Protein AF-L7JZV6-F1 (afdb_monomer_lite)

Structure (mmCIF, N/CA/C/O backbone):
data_AF-L7JZV6-F1
#
_entry.id   AF-L7JZV6-F1
#
loop_
_atom_site.group_PDB
_atom_site.id
_atom_site.type_symbol
_atom_site.label_atom_id
_atom_site.label_alt_id
_atom_site.label_comp_id
_atom_site.label_asym_id
_atom_site.label_entity_id
_atom_site.label_seq_id
_atom_site.pdbx_PDB_ins_code
_atom_site.Cartn_x
_atom_site.Cartn_y
_atom_site.Cartn_z
_atom_site.occupancy
_atom_site.B_iso_or_equiv
_atom_site.auth_seq_id
_atom_site.auth_comp_id
_atom_site.auth_asym_id
_atom_site.auth_atom_id
_atom_site.pdbx_PDB_model_num
ATOM 1 N N . MET A 1 1 ? -34.817 16.088 47.078 1.00 49.41 1 MET A N 1
ATOM 2 C CA . MET A 1 1 ? -33.403 15.767 47.368 1.00 49.41 1 MET A CA 1
ATOM 3 C C . MET A 1 1 ? -33.224 14.300 47.030 1.00 49.41 1 MET A C 1
ATOM 5 O O . MET A 1 1 ? -34.010 13.518 47.542 1.00 49.41 1 MET A O 1
ATOM 9 N N . ASN A 1 2 ? -32.306 13.948 46.127 1.00 68.31 2 ASN A N 1
ATOM 10 C CA . ASN A 1 2 ? -32.017 12.540 45.833 1.00 68.31 2 ASN A CA 1
ATOM 11 C C . ASN A 1 2 ? -31.267 11.936 47.023 1.00 68.31 2 ASN A C 1
ATOM 13 O O . ASN A 1 2 ? -30.377 12.595 47.564 1.00 68.31 2 ASN A O 1
ATOM 17 N N . ASP A 1 3 ? -31.648 10.726 47.424 1.00 86.19 3 ASP A N 1
ATOM 18 C CA . ASP A 1 3 ? -30.961 9.974 48.469 1.00 86.19 3 ASP A CA 1
ATOM 19 C C . ASP A 1 3 ? -29.482 9.779 48.063 1.00 86.19 3 ASP A C 1
ATOM 21 O O . ASP A 1 3 ? -29.205 9.356 46.933 1.00 86.19 3 ASP A O 1
ATOM 25 N N . PRO A 1 4 ? -28.506 10.119 48.923 1.00 84.62 4 PRO A N 1
ATOM 26 C CA . PRO A 1 4 ? -27.095 9.842 48.669 1.00 84.62 4 PRO A CA 1
ATOM 27 C C . PRO A 1 4 ? -26.809 8.373 48.329 1.00 84.62 4 PRO A C 1
ATOM 29 O O . PRO A 1 4 ? -25.893 8.101 47.549 1.00 84.62 4 PRO A O 1
ATOM 32 N N . LEU A 1 5 ? -27.591 7.434 48.875 1.00 86.62 5 LEU A N 1
ATOM 33 C CA . LEU A 1 5 ? -27.463 6.009 48.567 1.00 86.62 5 LEU A CA 1
ATOM 34 C C . LEU A 1 5 ? -27.844 5.714 47.110 1.00 86.62 5 LEU A C 1
ATOM 36 O O . LEU A 1 5 ? -27.099 5.035 46.406 1.00 86.62 5 LEU A O 1
ATOM 40 N N . ASP A 1 6 ? -28.934 6.313 46.624 1.00 86.88 6 ASP A N 1
ATOM 41 C CA . ASP A 1 6 ? -29.354 6.194 45.224 1.00 86.88 6 ASP A CA 1
ATOM 42 C C . ASP A 1 6 ? -28.304 6.784 44.273 1.00 86.88 6 ASP A C 1
ATOM 44 O O . ASP A 1 6 ? -28.073 6.265 43.178 1.00 86.88 6 ASP A O 1
ATOM 48 N N . LEU A 1 7 ? -27.638 7.871 44.676 1.00 86.81 7 LEU A N 1
ATOM 49 C CA . LEU A 1 7 ? -26.554 8.467 43.894 1.00 86.81 7 LEU A CA 1
ATOM 50 C C . LEU A 1 7 ? -25.355 7.513 43.772 1.00 86.81 7 LEU A C 1
ATOM 52 O O . LEU A 1 7 ? -24.821 7.352 42.674 1.00 86.81 7 LEU A O 1
ATOM 56 N N . LEU A 1 8 ? -24.954 6.868 44.872 1.00 87.94 8 LEU A N 1
ATOM 57 C CA . LEU A 1 8 ? -23.867 5.884 44.896 1.00 87.94 8 LEU A CA 1
ATOM 58 C C . LEU A 1 8 ? -24.194 4.659 44.038 1.00 87.94 8 LEU A C 1
ATOM 60 O O . LEU A 1 8 ? -23.392 4.290 43.184 1.00 87.94 8 LEU A O 1
ATOM 64 N N . THR A 1 9 ? -25.395 4.092 44.170 1.00 88.94 9 THR A N 1
ATOM 65 C CA . THR A 1 9 ? -25.827 2.953 43.344 1.00 88.94 9 THR A CA 1
ATOM 66 C C . THR A 1 9 ? -25.871 3.307 41.854 1.00 88.94 9 THR A C 1
ATOM 68 O O . THR A 1 9 ? -25.516 2.491 41.003 1.00 88.94 9 THR A O 1
ATOM 71 N N . ASN A 1 10 ? -26.277 4.531 41.506 1.00 87.62 10 ASN A N 1
ATOM 72 C CA . ASN A 1 10 ? -26.252 4.999 40.119 1.00 87.62 10 ASN A CA 1
ATOM 73 C C . ASN A 1 10 ? -24.828 5.211 39.593 1.00 87.62 10 ASN A C 1
ATOM 75 O O . ASN A 1 10 ? -24.573 4.963 38.415 1.00 87.62 10 ASN A O 1
ATOM 79 N N . LEU A 1 11 ? -23.904 5.660 40.446 1.00 88.12 11 LEU A N 1
ATOM 80 C CA . LEU A 1 11 ? -22.489 5.763 40.103 1.00 88.12 11 LEU A CA 1
ATOM 81 C C . LEU A 1 11 ? -21.883 4.380 39.870 1.00 88.12 11 LEU A C 1
ATOM 83 O O . LEU A 1 11 ? -21.288 4.177 38.822 1.00 88.12 11 LEU A O 1
ATOM 87 N N . GLU A 1 12 ? -22.093 3.410 40.756 1.00 89.25 12 GLU A N 1
ATOM 88 C CA . GLU A 1 12 ? -21.607 2.035 40.558 1.00 89.25 12 GLU A CA 1
ATOM 89 C C . GLU A 1 12 ? -22.100 1.458 39.223 1.00 89.25 12 GLU A C 1
ATOM 91 O O . GLU A 1 12 ? -21.302 1.031 38.386 1.00 89.25 12 GLU A O 1
ATOM 96 N N . LYS A 1 13 ? -23.401 1.595 38.945 1.00 89.31 13 LYS A N 1
ATOM 97 C CA . LYS A 1 13 ? -24.006 1.186 37.668 1.00 89.31 13 LYS A CA 1
ATOM 98 C C . LYS A 1 13 ? -23.480 1.956 36.454 1.00 89.31 13 LYS A C 1
ATOM 100 O O . LYS A 1 13 ? -23.589 1.450 35.341 1.00 89.31 13 LYS A O 1
ATOM 105 N N . ALA A 1 14 ? -22.945 3.165 36.615 1.00 88.50 14 ALA A N 1
ATOM 106 C CA . ALA A 1 14 ? -22.367 3.936 35.513 1.00 88.50 14 ALA A CA 1
ATOM 107 C C . ALA A 1 14 ? -20.965 3.453 35.107 1.00 88.50 14 ALA A C 1
ATOM 109 O O . ALA A 1 14 ? -20.538 3.714 33.978 1.00 88.50 14 ALA A O 1
ATOM 110 N N . TYR A 1 15 ? -20.268 2.750 36.005 1.00 87.94 15 TYR A N 1
ATOM 111 C CA . TYR A 1 15 ? -18.930 2.193 35.786 1.00 87.94 15 TYR A CA 1
ATOM 112 C C . TYR A 1 15 ? -18.931 0.670 35.571 1.00 87.94 15 TYR A C 1
ATOM 114 O O . TYR A 1 15 ? -17.892 0.108 35.230 1.00 87.94 15 TYR A O 1
ATOM 122 N N . GLU A 1 16 ? -20.078 0.005 35.705 1.00 88.00 16 GLU A N 1
ATOM 123 C CA . GLU A 1 16 ? -20.223 -1.431 35.460 1.00 88.00 16 GLU A CA 1
ATOM 124 C C . GLU A 1 16 ? -20.553 -1.734 33.976 1.00 88.00 16 GLU A C 1
ATOM 126 O O . GLU A 1 16 ? -21.601 -1.305 33.497 1.00 88.00 16 GLU A O 1
ATOM 131 N N . PRO A 1 17 ? -19.727 -2.486 33.217 1.00 84.81 17 PRO A N 1
ATOM 132 C CA . PRO A 1 17 ? -19.939 -2.702 31.773 1.00 84.81 17 PRO A CA 1
ATOM 133 C C . PRO A 1 17 ? -21.217 -3.469 31.393 1.00 84.81 17 PRO A C 1
ATOM 135 O O . PRO A 1 17 ? -21.731 -3.327 30.280 1.00 84.81 17 PRO A O 1
ATOM 138 N N . SER A 1 18 ? -21.713 -4.314 32.301 1.00 86.56 18 SER A N 1
ATOM 139 C CA . SER A 1 18 ? -22.961 -5.078 32.160 1.00 86.56 18 SER A CA 1
ATOM 140 C C . SER A 1 18 ? -24.204 -4.211 32.376 1.00 86.56 18 SER A C 1
ATOM 142 O O . SER A 1 18 ? -25.301 -4.590 31.963 1.00 86.56 18 SER A O 1
ATOM 144 N N . SER A 1 19 ? -24.047 -3.052 33.017 1.00 87.62 19 SER A N 1
ATOM 145 C CA . SER A 1 19 ? -25.155 -2.180 33.367 1.00 87.62 19 SER A CA 1
ATOM 146 C C . SER A 1 19 ? -25.659 -1.403 32.146 1.00 87.62 19 SER A C 1
ATOM 148 O O . SER A 1 19 ? -24.869 -0.872 31.362 1.00 87.62 19 SER A O 1
ATOM 150 N N . PRO A 1 20 ? -26.986 -1.237 31.999 1.00 84.31 20 PRO A N 1
ATOM 151 C CA . PRO A 1 20 ? -27.556 -0.379 30.964 1.00 84.31 20 PRO A CA 1
ATOM 152 C C . PRO A 1 20 ? -27.232 1.111 31.173 1.00 84.31 20 PRO A C 1
ATOM 154 O O . PRO A 1 20 ? -27.417 1.905 30.257 1.00 84.31 20 PRO A O 1
ATOM 157 N N . LEU A 1 21 ? -26.754 1.501 32.362 1.00 85.88 21 LEU A N 1
ATOM 158 C CA . LEU A 1 21 ? -26.345 2.873 32.684 1.00 85.88 21 LEU A CA 1
ATOM 159 C C . LEU A 1 21 ? -24.856 3.134 32.416 1.00 85.88 21 LEU A C 1
ATOM 161 O O . LEU A 1 21 ? -24.372 4.222 32.738 1.00 85.88 21 LEU A O 1
ATOM 165 N N . TYR A 1 22 ? -24.131 2.164 31.850 1.00 89.56 22 TYR A N 1
ATOM 166 C CA . TYR A 1 22 ? -22.697 2.276 31.616 1.00 89.56 22 TYR A CA 1
ATOM 167 C C . TYR A 1 22 ? -22.351 3.481 30.736 1.00 89.56 22 TYR A C 1
ATOM 169 O O . TYR A 1 22 ? -22.777 3.582 29.583 1.00 89.56 22 TYR A O 1
ATOM 177 N N . LYS A 1 23 ? -21.553 4.405 31.276 1.00 86.25 23 LYS A N 1
ATOM 178 C CA . LYS A 1 23 ? -21.306 5.703 30.631 1.00 86.25 23 LYS A CA 1
ATOM 179 C C . LYS A 1 23 ? -20.130 5.724 29.662 1.00 86.25 23 LYS A C 1
ATOM 181 O O . LYS A 1 23 ? -20.046 6.644 28.854 1.00 86.25 23 LYS A O 1
ATOM 186 N N . PHE A 1 24 ? -19.238 4.737 29.701 1.00 89.06 24 PHE A N 1
ATOM 187 C CA . PHE A 1 24 ? -18.028 4.718 28.869 1.00 89.06 24 PHE A CA 1
ATOM 188 C C . PHE A 1 24 ? -18.243 3.927 27.580 1.00 89.06 24 PHE A C 1
ATOM 190 O O . PHE A 1 24 ? -17.487 3.013 27.266 1.00 89.06 24 PHE A O 1
ATOM 197 N N . THR A 1 25 ? -19.297 4.266 26.841 1.00 89.88 25 THR A N 1
ATOM 198 C CA . THR A 1 25 ? -19.584 3.654 25.540 1.00 89.88 25 THR A CA 1
ATOM 199 C C . THR A 1 25 ? -19.285 4.656 24.433 1.00 89.88 25 THR A C 1
ATOM 201 O O . THR A 1 25 ? -19.777 5.783 24.464 1.00 89.88 25 THR A O 1
ATOM 204 N N . HIS A 1 26 ? -18.478 4.254 23.453 1.00 89.62 26 HIS A N 1
ATOM 205 C CA . HIS A 1 26 ? -18.099 5.094 22.321 1.00 89.62 26 HIS A CA 1
ATOM 206 C C . HIS A 1 26 ? -18.419 4.401 21.002 1.00 89.62 26 HIS A C 1
ATOM 208 O O . HIS A 1 26 ? -17.972 3.280 20.766 1.00 89.62 26 HIS A O 1
ATOM 214 N N . THR A 1 27 ? -19.127 5.098 20.118 1.00 92.19 27 THR A N 1
ATOM 215 C CA . THR A 1 27 ? -19.445 4.592 18.783 1.00 92.19 27 THR A CA 1
ATOM 216 C C . THR A 1 27 ? -18.344 4.954 17.790 1.00 92.19 27 THR A C 1
ATOM 218 O O . THR A 1 27 ? -18.021 6.124 17.581 1.00 92.19 27 THR A O 1
ATOM 221 N N . PHE A 1 28 ? -17.787 3.942 17.136 1.00 92.75 28 PHE A N 1
ATOM 222 C CA . PHE A 1 28 ? -16.852 4.068 16.022 1.00 92.75 28 PHE A CA 1
ATOM 223 C C . PHE A 1 28 ? -17.504 3.582 14.732 1.00 92.75 28 PHE A C 1
ATOM 225 O O . PHE A 1 28 ? -18.478 2.844 14.763 1.00 92.75 28 PHE A O 1
ATOM 232 N N . HIS A 1 29 ? -16.936 3.958 13.588 1.00 93.88 29 HIS A N 1
ATOM 233 C CA . HIS A 1 29 ? -17.382 3.472 12.285 1.00 93.88 29 HIS A CA 1
ATOM 234 C C . HIS A 1 29 ? -16.299 2.588 11.669 1.00 93.88 29 HIS A C 1
ATOM 236 O O . HIS A 1 29 ? -15.152 3.011 11.497 1.00 93.88 29 HIS A O 1
ATOM 242 N N . ASN A 1 30 ? -16.653 1.342 11.372 1.00 92.69 30 ASN A N 1
ATOM 243 C CA . ASN A 1 30 ? -15.795 0.406 10.656 1.00 92.69 30 ASN A CA 1
ATOM 244 C C . ASN A 1 30 ? -16.088 0.457 9.166 1.00 92.69 30 ASN A C 1
ATOM 246 O O . ASN A 1 30 ? -17.234 0.646 8.772 1.00 92.69 30 ASN A O 1
ATOM 250 N N . LEU A 1 31 ? -15.063 0.226 8.350 1.00 92.62 31 LEU A N 1
ATOM 251 C CA . LEU A 1 31 ? -15.232 0.027 6.916 1.00 92.62 31 LEU A CA 1
ATOM 252 C C . LEU A 1 31 ? -15.821 -1.374 6.672 1.00 92.62 31 LEU A C 1
ATOM 254 O O . LEU A 1 31 ? -15.240 -2.362 7.123 1.00 92.62 31 LEU A O 1
ATOM 258 N N . ALA A 1 32 ? -16.961 -1.456 5.989 1.00 90.06 32 ALA A N 1
ATOM 259 C CA . ALA A 1 32 ? -17.582 -2.713 5.569 1.00 90.06 32 ALA A CA 1
ATOM 260 C C . ALA A 1 32 ? -16.937 -3.248 4.286 1.00 90.06 32 ALA A C 1
ATOM 262 O O . ALA A 1 32 ? -16.736 -4.452 4.135 1.00 90.06 32 ALA A O 1
ATOM 263 N N . ASP A 1 33 ? -16.611 -2.338 3.367 1.00 89.12 33 ASP A N 1
ATOM 264 C CA . ASP A 1 33 ? -16.161 -2.666 2.024 1.00 89.12 33 ASP A CA 1
ATOM 265 C C . ASP A 1 33 ? -15.207 -1.607 1.440 1.00 89.12 33 ASP A C 1
ATOM 267 O O . ASP A 1 33 ? -15.089 -0.496 1.968 1.00 89.12 33 ASP A O 1
ATOM 271 N N . PRO A 1 34 ? -14.515 -1.926 0.330 1.00 84.38 34 PRO A N 1
ATOM 272 C CA . PRO A 1 34 ? -13.624 -0.984 -0.344 1.00 84.38 34 PRO A CA 1
ATOM 273 C C . PRO A 1 34 ? -14.334 0.222 -0.978 1.00 84.38 34 PRO A C 1
ATOM 275 O O . PRO A 1 34 ? -13.661 1.187 -1.327 1.00 84.38 34 PRO A O 1
ATOM 278 N N . SER A 1 35 ? -15.663 0.185 -1.145 1.00 88.56 35 SER A N 1
ATOM 279 C CA . SER A 1 35 ? -16.452 1.320 -1.647 1.00 88.56 35 SER A CA 1
ATOM 280 C C . SER A 1 35 ? -16.662 2.419 -0.605 1.00 88.56 35 SER A C 1
ATOM 282 O O . SER A 1 35 ? -17.134 3.500 -0.950 1.00 88.56 35 SER A O 1
ATOM 284 N N . GLY A 1 36 ? -16.270 2.177 0.649 1.00 87.62 36 GLY A N 1
ATOM 285 C CA . GLY A 1 36 ? -16.344 3.161 1.724 1.00 87.62 36 GLY A CA 1
ATOM 286 C C . GLY A 1 36 ? -17.647 3.109 2.514 1.00 87.62 36 GLY A C 1
ATOM 287 O O . GLY A 1 36 ? -17.908 4.013 3.308 1.00 87.62 36 GLY A O 1
ATOM 288 N N . THR A 1 37 ? -18.464 2.066 2.343 1.00 94.06 37 THR A N 1
ATOM 289 C CA . THR A 1 37 ? -19.612 1.842 3.222 1.00 94.06 37 THR A CA 1
ATOM 290 C C . THR A 1 37 ? -19.107 1.563 4.632 1.00 94.06 37 THR A C 1
ATOM 292 O O . THR A 1 37 ? -18.169 0.787 4.830 1.00 94.06 37 THR A O 1
ATOM 295 N N . THR A 1 38 ? -19.714 2.215 5.624 1.00 94.62 38 THR A N 1
ATOM 296 C CA . THR A 1 38 ? -19.342 2.042 7.028 1.00 94.62 38 THR A CA 1
ATOM 297 C C . THR A 1 38 ? -20.503 1.538 7.866 1.00 94.62 38 THR A C 1
ATOM 299 O O . THR A 1 38 ? -21.666 1.735 7.520 1.00 94.62 38 THR A O 1
ATOM 302 N N . TYR A 1 39 ? -20.178 0.874 8.972 1.00 92.75 39 TYR A N 1
ATOM 303 C CA . TYR A 1 39 ? -21.151 0.436 9.965 1.00 92.75 39 TYR A CA 1
ATOM 304 C C . TYR A 1 39 ? -20.693 0.831 11.373 1.00 92.75 39 TYR A C 1
ATOM 306 O O . TYR A 1 39 ? -19.484 0.815 11.650 1.00 92.75 39 TYR A O 1
ATOM 314 N N . PRO A 1 40 ? -21.631 1.209 12.257 1.00 95.75 40 PRO A N 1
ATOM 315 C CA . PRO A 1 40 ? -21.301 1.597 13.616 1.00 95.75 40 PRO A CA 1
ATOM 316 C C . PRO A 1 40 ? -20.895 0.377 14.453 1.00 95.75 40 PRO A C 1
ATOM 318 O O . PRO A 1 40 ? -21.412 -0.726 14.275 1.00 95.75 40 PRO A O 1
ATOM 321 N N . ILE A 1 41 ? -19.974 0.590 15.386 1.00 93.81 41 ILE A N 1
ATOM 322 C CA . ILE A 1 41 ? -19.598 -0.357 16.430 1.00 93.81 41 ILE A CA 1
ATOM 323 C C . ILE A 1 41 ? -19.448 0.393 17.748 1.00 93.81 41 ILE A C 1
ATOM 325 O O . ILE A 1 41 ? -18.729 1.389 17.822 1.00 93.81 41 ILE A O 1
ATOM 329 N N . ASP A 1 42 ? -20.108 -0.102 18.785 1.00 91.81 42 ASP A N 1
ATOM 330 C CA . ASP A 1 42 ? -19.999 0.456 20.125 1.00 91.81 42 ASP A CA 1
ATOM 331 C C . ASP A 1 42 ? -18.896 -0.267 20.892 1.00 91.81 42 ASP A C 1
ATOM 333 O O . ASP A 1 42 ? -18.912 -1.490 21.025 1.00 91.81 42 ASP A O 1
ATOM 337 N N . LEU A 1 43 ? -17.930 0.502 21.385 1.00 91.25 43 LEU A N 1
ATOM 338 C CA . LEU A 1 43 ? -16.857 0.026 22.249 1.00 91.25 43 LEU A CA 1
ATOM 339 C C . LEU A 1 43 ? -17.190 0.389 23.690 1.00 91.25 43 LEU A C 1
ATOM 341 O O . LEU A 1 43 ? -17.465 1.557 23.982 1.00 91.25 43 LEU A O 1
ATOM 345 N N . LYS A 1 44 ? -17.168 -0.603 24.579 1.00 89.88 44 LYS A N 1
ATOM 346 C CA . LYS A 1 44 ? -17.521 -0.443 25.988 1.00 89.88 44 LYS A CA 1
ATOM 347 C C . LYS A 1 44 ? -16.256 -0.442 26.835 1.00 89.88 44 LYS A C 1
ATOM 349 O O . LYS A 1 44 ? -15.673 -1.477 27.136 1.00 89.88 44 LYS A O 1
ATOM 354 N N . GLY A 1 45 ? -15.865 0.749 27.264 1.00 89.00 45 GLY A N 1
ATOM 355 C CA . GLY A 1 45 ? -14.778 0.945 28.206 1.00 89.00 45 GLY A CA 1
ATOM 356 C C . GLY A 1 45 ? -13.395 0.952 27.571 1.00 89.00 45 GLY A C 1
ATOM 357 O O . GLY A 1 45 ? -13.213 0.985 26.353 1.00 89.00 45 GLY A O 1
ATOM 358 N N . TYR A 1 46 ? -12.390 0.973 28.443 1.00 87.75 46 TYR A N 1
ATOM 359 C CA . TYR A 1 46 ? -11.001 1.164 28.042 1.00 87.75 46 TYR A CA 1
ATOM 360 C C . TYR A 1 46 ? -10.375 -0.074 27.398 1.00 87.75 46 TYR A C 1
ATOM 362 O O . TYR A 1 46 ? -9.547 0.084 26.505 1.00 87.75 46 TYR A O 1
ATOM 370 N N . ASP A 1 47 ? -10.780 -1.283 27.784 1.00 89.62 47 ASP A N 1
ATOM 371 C CA . ASP A 1 47 ? -10.209 -2.517 27.228 1.00 89.62 47 ASP A CA 1
ATOM 372 C C . ASP A 1 47 ? -10.502 -2.648 25.727 1.00 89.62 47 ASP A C 1
ATOM 374 O O . ASP A 1 47 ? -9.598 -2.904 24.925 1.00 89.62 47 ASP A O 1
ATOM 378 N N . ASP A 1 48 ? -11.738 -2.349 25.325 1.00 90.62 48 ASP A N 1
ATOM 379 C CA . ASP A 1 48 ? -12.145 -2.297 23.921 1.00 90.62 48 ASP A CA 1
ATOM 380 C C . ASP A 1 48 ? -11.383 -1.211 23.145 1.00 90.62 48 ASP A C 1
ATOM 382 O O . ASP A 1 48 ? -10.956 -1.427 22.005 1.00 90.62 48 ASP A O 1
ATOM 38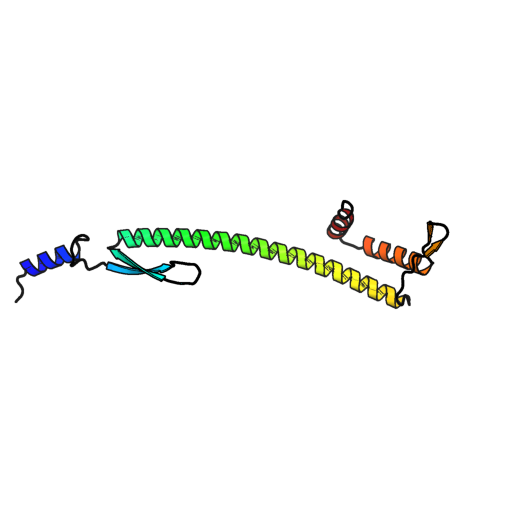6 N N . LEU A 1 49 ? -11.144 -0.048 23.765 1.00 90.31 49 LEU A N 1
ATOM 387 C CA . LEU A 1 49 ? -10.332 1.022 23.176 1.00 90.31 49 LEU A CA 1
ATOM 388 C C . LEU A 1 49 ? -8.862 0.609 23.009 1.00 90.31 49 LEU A C 1
ATOM 390 O O . LEU A 1 49 ? -8.249 0.922 21.985 1.00 90.31 49 LEU A O 1
ATOM 394 N N . ILE A 1 50 ? -8.288 -0.119 23.970 1.00 93.75 50 ILE A N 1
ATOM 395 C CA . ILE A 1 50 ? -6.921 -0.654 23.886 1.00 93.75 50 ILE A CA 1
ATOM 396 C C . ILE A 1 50 ? -6.827 -1.670 22.746 1.00 93.75 50 ILE A C 1
ATOM 398 O O . ILE A 1 50 ? -5.904 -1.599 21.926 1.00 93.75 50 ILE A O 1
ATOM 402 N N . MET A 1 51 ? -7.801 -2.577 22.641 1.00 93.25 51 MET A N 1
ATOM 403 C CA . MET A 1 51 ? -7.886 -3.538 21.541 1.00 93.25 51 MET A CA 1
ATOM 404 C C . MET A 1 51 ? -8.016 -2.834 20.192 1.00 93.25 51 MET A C 1
ATOM 406 O O . MET A 1 51 ? -7.301 -3.161 19.239 1.00 93.25 51 MET A O 1
ATOM 410 N N . ARG A 1 52 ? -8.852 -1.796 20.113 1.00 93.31 52 ARG A N 1
ATOM 411 C CA . ARG A 1 52 ? -8.989 -0.969 18.914 1.00 93.31 52 ARG A CA 1
ATOM 412 C C . ARG A 1 52 ? -7.677 -0.290 18.529 1.00 93.31 52 ARG A C 1
ATOM 414 O O . ARG A 1 52 ? -7.300 -0.325 17.359 1.00 93.31 52 ARG A O 1
ATOM 421 N N . ASN A 1 53 ? -6.955 0.268 19.496 1.00 95.06 53 ASN A N 1
ATOM 422 C CA . ASN A 1 53 ? -5.654 0.897 19.274 1.00 95.06 53 ASN A CA 1
ATOM 423 C C . ASN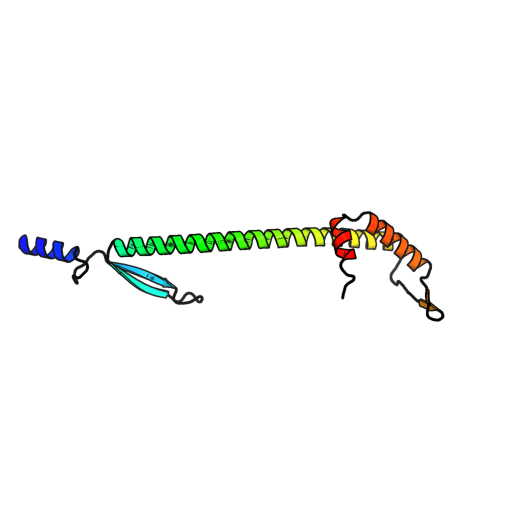 A 1 53 ? -4.617 -0.127 18.773 1.00 95.06 53 ASN A C 1
ATOM 425 O O . ASN A 1 53 ? -3.888 0.128 17.814 1.00 95.06 53 ASN A O 1
ATOM 429 N N . LYS A 1 54 ? -4.613 -1.343 19.333 1.00 96.75 54 LYS A N 1
ATOM 430 C CA . LYS A 1 54 ? -3.777 -2.451 18.846 1.00 96.75 54 LYS A CA 1
ATOM 431 C C . LYS A 1 54 ? -4.085 -2.803 17.386 1.00 96.75 54 LYS A C 1
ATOM 433 O O . LYS A 1 54 ? -3.158 -2.991 16.599 1.00 96.75 54 LYS A O 1
ATOM 438 N N . HIS A 1 55 ? -5.362 -2.843 17.000 1.00 94.00 55 HIS A N 1
ATOM 439 C CA . HIS A 1 55 ? -5.756 -3.050 15.604 1.00 94.00 55 HIS A CA 1
ATOM 440 C C . HIS A 1 55 ? -5.307 -1.904 14.691 1.00 94.00 55 HIS A C 1
ATOM 442 O O . HIS A 1 55 ? -4.792 -2.168 13.607 1.00 94.00 55 HIS A O 1
ATOM 448 N N . GLN A 1 56 ? -5.438 -0.648 15.130 1.00 95.12 56 GLN A N 1
ATOM 449 C CA . GLN A 1 56 ? -4.960 0.512 14.372 1.00 95.12 56 GLN A CA 1
ATOM 450 C C . GLN A 1 56 ? -3.448 0.448 14.131 1.00 95.12 56 GLN A C 1
ATOM 452 O O . GLN A 1 56 ? -3.014 0.635 12.997 1.00 95.12 56 GLN A O 1
ATOM 457 N N . LYS A 1 57 ? -2.653 0.099 15.150 1.00 97.25 57 LYS A N 1
ATOM 458 C CA . LYS A 1 57 ? -1.200 -0.097 15.002 1.00 97.25 57 LYS A CA 1
ATOM 459 C C . LYS A 1 57 ? -0.867 -1.174 13.969 1.00 97.25 57 LYS A C 1
ATOM 461 O O . LYS A 1 57 ? -0.092 -0.921 13.055 1.00 97.25 57 LYS A O 1
ATOM 466 N N . ALA A 1 58 ? -1.532 -2.327 14.036 1.00 96.38 58 ALA A N 1
ATOM 467 C CA . ALA A 1 58 ? -1.320 -3.400 13.064 1.00 96.38 58 ALA A CA 1
ATOM 468 C C . ALA A 1 58 ? -1.681 -2.989 11.622 1.00 96.38 58 ALA A C 1
ATOM 470 O O . ALA A 1 58 ? -1.049 -3.441 10.667 1.00 96.38 58 ALA A O 1
ATOM 471 N N . VAL A 1 59 ? -2.701 -2.143 11.439 1.00 95.62 59 VAL A N 1
ATOM 472 C CA . VAL A 1 59 ? -3.049 -1.589 10.120 1.00 95.62 59 VAL A CA 1
ATOM 473 C C . VAL A 1 59 ? -1.984 -0.600 9.642 1.00 95.62 59 VAL A C 1
ATOM 475 O O . VAL A 1 59 ? -1.591 -0.664 8.479 1.00 95.62 59 VAL A O 1
ATOM 478 N N . ILE A 1 60 ? -1.473 0.263 10.523 1.00 96.62 60 ILE A N 1
ATOM 479 C CA . ILE A 1 60 ? -0.382 1.200 10.209 1.00 96.62 60 ILE A CA 1
ATOM 480 C C . ILE A 1 60 ? 0.864 0.442 9.731 1.00 96.62 60 ILE A C 1
ATOM 482 O O . ILE A 1 60 ? 1.434 0.797 8.701 1.00 96.62 60 ILE A O 1
ATOM 486 N N . ASP A 1 61 ? 1.240 -0.649 10.398 1.00 97.50 61 ASP A N 1
ATOM 487 C CA . ASP A 1 61 ? 2.396 -1.464 9.999 1.00 97.50 61 ASP A CA 1
ATOM 488 C C . ASP A 1 61 ? 2.222 -2.078 8.599 1.00 97.50 61 ASP A C 1
ATOM 490 O O . ASP A 1 61 ? 3.158 -2.102 7.788 1.00 97.50 61 ASP A O 1
ATOM 494 N N . LYS A 1 62 ? 1.000 -2.520 8.267 1.00 96.81 62 LYS A N 1
ATOM 495 C CA . LYS A 1 62 ? 0.663 -3.012 6.921 1.00 96.81 62 LYS A CA 1
ATOM 496 C C . LYS A 1 62 ? 0.754 -1.905 5.872 1.00 96.81 62 LYS A C 1
ATOM 498 O O . LYS A 1 62 ? 1.299 -2.144 4.796 1.00 96.81 62 LYS A O 1
ATOM 503 N N . LEU A 1 63 ? 0.256 -0.705 6.178 1.00 96.69 63 LEU A N 1
ATOM 504 C CA . LEU A 1 63 ? 0.335 0.451 5.280 1.00 96.69 63 LEU A CA 1
ATOM 505 C C . LEU A 1 63 ? 1.787 0.872 5.031 1.00 96.69 63 LEU A C 1
ATOM 507 O O . LEU A 1 63 ? 2.164 1.094 3.884 1.00 96.69 63 LEU A O 1
ATOM 511 N N . ASN A 1 64 ? 2.621 0.895 6.071 1.00 96.94 64 ASN A N 1
ATOM 512 C CA . ASN A 1 64 ? 4.049 1.192 5.946 1.00 96.94 64 ASN A CA 1
ATOM 513 C C . ASN A 1 64 ? 4.779 0.152 5.086 1.00 96.94 64 ASN A C 1
ATOM 515 O O . ASN A 1 64 ? 5.590 0.506 4.230 1.00 96.94 64 ASN A O 1
ATOM 519 N N . SER A 1 65 ? 4.453 -1.131 5.256 1.00 96.94 65 SER A N 1
ATOM 520 C CA . SER A 1 65 ? 5.017 -2.205 4.430 1.00 96.94 65 SER A CA 1
ATOM 521 C C . SER A 1 65 ? 4.612 -2.065 2.958 1.00 96.94 65 SER A C 1
ATOM 523 O O . SER A 1 65 ? 5.446 -2.203 2.061 1.00 96.94 65 SER A O 1
ATOM 525 N N . ALA A 1 66 ? 3.341 -1.742 2.696 1.00 96.56 66 ALA A N 1
ATOM 526 C CA . ALA A 1 66 ? 2.848 -1.493 1.344 1.00 96.56 66 ALA A CA 1
ATOM 527 C C . ALA A 1 66 ? 3.514 -0.262 0.707 1.00 96.56 66 ALA A C 1
ATOM 529 O O . ALA A 1 66 ? 3.903 -0.309 -0.462 1.00 96.56 66 ALA A O 1
ATOM 530 N N . LEU A 1 67 ? 3.705 0.808 1.483 1.00 96.62 67 LEU A N 1
ATOM 531 C CA . LEU A 1 67 ? 4.392 2.021 1.047 1.00 96.62 67 LEU A CA 1
ATOM 532 C C . LEU A 1 67 ? 5.840 1.729 0.638 1.00 96.62 67 LEU A C 1
ATOM 534 O O . LEU A 1 67 ? 6.270 2.154 -0.434 1.00 96.62 67 LEU A O 1
ATOM 538 N N . LEU A 1 68 ? 6.573 0.956 1.444 1.00 96.62 68 LEU A N 1
ATOM 539 C CA . LEU A 1 68 ? 7.942 0.549 1.126 1.00 96.62 68 LEU A CA 1
ATOM 540 C C . LEU A 1 68 ? 8.003 -0.245 -0.187 1.00 96.62 68 LEU A C 1
ATOM 542 O O . LEU A 1 68 ? 8.821 0.054 -1.058 1.00 96.62 68 LEU A O 1
ATOM 546 N N . ALA A 1 69 ? 7.105 -1.219 -0.362 1.00 96.38 69 ALA A N 1
ATOM 547 C CA . ALA A 1 69 ? 7.025 -2.012 -1.588 1.00 96.38 69 ALA A CA 1
ATOM 548 C C . ALA A 1 69 ? 6.690 -1.150 -2.821 1.00 96.38 69 ALA A C 1
ATOM 550 O O . ALA A 1 69 ? 7.241 -1.361 -3.904 1.00 96.38 69 ALA A O 1
ATOM 551 N N . MET A 1 70 ? 5.807 -0.158 -2.672 1.00 96.19 70 MET A N 1
ATOM 552 C CA . MET A 1 70 ? 5.507 0.806 -3.732 1.00 96.19 70 MET A CA 1
ATOM 553 C C . MET A 1 70 ? 6.710 1.684 -4.075 1.00 96.19 70 MET A C 1
ATOM 555 O O . MET A 1 70 ? 6.986 1.874 -5.257 1.00 96.19 70 MET A O 1
ATOM 559 N N . SER A 1 71 ? 7.448 2.171 -3.075 1.00 96.81 71 SER A N 1
ATOM 560 C CA . SER A 1 71 ? 8.664 2.964 -3.291 1.00 96.81 71 SER A CA 1
ATOM 561 C C . SER A 1 71 ? 9.690 2.188 -4.114 1.00 96.81 71 SER A C 1
ATOM 563 O O . SER A 1 71 ? 10.151 2.675 -5.140 1.00 96.81 71 SER A O 1
ATOM 565 N N . GLN A 1 72 ? 9.955 0.930 -3.751 1.00 95.38 72 GLN A N 1
ATOM 566 C CA . GLN A 1 72 ? 10.874 0.066 -4.501 1.00 95.38 72 GLN A CA 1
ATOM 567 C C . GLN A 1 72 ? 10.426 -0.144 -5.956 1.00 95.38 72 GLN A C 1
ATOM 569 O O . GLN A 1 72 ? 11.245 -0.174 -6.877 1.00 95.38 72 GLN A O 1
ATOM 574 N N . ARG A 1 73 ? 9.113 -0.275 -6.191 1.00 95.31 73 ARG A N 1
ATOM 575 C CA . ARG A 1 73 ? 8.562 -0.364 -7.551 1.00 95.31 73 ARG A CA 1
ATOM 576 C C . ARG A 1 73 ? 8.771 0.928 -8.337 1.00 95.31 73 ARG A C 1
ATOM 578 O O . ARG A 1 73 ? 9.118 0.850 -9.514 1.00 95.31 73 ARG A O 1
ATOM 585 N N . ILE A 1 74 ? 8.579 2.086 -7.707 1.00 96.25 74 ILE A N 1
ATOM 586 C CA . ILE A 1 74 ? 8.822 3.399 -8.319 1.00 96.25 74 ILE A CA 1
ATOM 587 C C . ILE A 1 74 ? 10.297 3.539 -8.701 1.00 96.25 74 ILE A C 1
ATOM 589 O O . ILE A 1 74 ? 10.587 3.880 -9.847 1.00 96.25 74 ILE A O 1
ATOM 593 N N . ASP A 1 75 ? 11.221 3.180 -7.811 1.00 94.94 75 ASP A N 1
ATOM 594 C CA . ASP A 1 75 ? 12.660 3.215 -8.092 1.00 94.94 75 ASP A CA 1
ATOM 595 C C . ASP A 1 75 ? 13.022 2.326 -9.292 1.00 94.94 75 ASP A C 1
ATOM 597 O O . ASP A 1 75 ? 13.762 2.735 -10.191 1.00 94.94 75 ASP A O 1
ATOM 601 N N . GLY A 1 76 ? 12.422 1.134 -9.377 1.00 93.62 76 GLY A N 1
ATOM 602 C CA . GLY A 1 76 ? 12.569 0.247 -10.531 1.00 93.62 76 GLY A CA 1
ATOM 603 C C . GLY A 1 76 ? 12.050 0.856 -11.842 1.00 93.62 76 GLY A C 1
ATOM 604 O O . GLY A 1 76 ? 12.672 0.688 -12.894 1.00 93.62 76 GLY A O 1
ATOM 605 N N . VAL A 1 77 ? 10.933 1.587 -11.802 1.00 94.62 77 VAL A N 1
ATOM 606 C CA . VAL A 1 77 ? 10.397 2.311 -12.970 1.00 94.62 77 VAL A CA 1
ATOM 607 C C . VAL A 1 77 ? 11.319 3.460 -13.375 1.00 94.62 77 VAL A C 1
ATOM 609 O O . VAL A 1 77 ? 11.589 3.626 -14.566 1.00 94.62 77 VAL A O 1
ATOM 612 N N . ILE A 1 78 ? 11.854 4.215 -12.414 1.00 93.69 78 ILE A N 1
ATOM 613 C CA . ILE A 1 78 ? 12.810 5.301 -12.666 1.00 93.69 78 ILE A CA 1
ATOM 614 C C . ILE A 1 78 ? 14.074 4.755 -13.338 1.00 93.69 78 ILE A C 1
ATOM 616 O O . ILE A 1 78 ? 14.508 5.296 -14.357 1.00 93.69 78 ILE A O 1
ATOM 620 N N . ALA A 1 79 ? 14.622 3.643 -12.840 1.00 89.00 79 ALA A N 1
ATOM 621 C CA . ALA A 1 79 ? 15.790 2.997 -13.436 1.00 89.00 79 ALA A CA 1
ATOM 622 C C . ALA A 1 79 ? 15.534 2.581 -14.897 1.00 89.00 79 ALA A C 1
ATOM 624 O O . ALA A 1 79 ? 16.333 2.884 -15.786 1.00 89.00 79 ALA A O 1
ATOM 625 N N . LYS A 1 80 ? 14.381 1.958 -15.177 1.00 89.12 80 LYS A N 1
ATOM 626 C CA . LYS A 1 80 ? 13.983 1.598 -16.550 1.00 89.12 80 LYS A CA 1
ATOM 627 C C . LYS A 1 80 ? 13.802 2.829 -17.443 1.00 89.12 80 LYS A C 1
ATOM 629 O O . LYS A 1 80 ? 14.255 2.823 -18.586 1.00 89.12 80 LYS A O 1
ATOM 634 N N . SER A 1 81 ? 13.195 3.895 -16.922 1.00 89.81 81 SER A N 1
ATOM 635 C CA . SER A 1 81 ? 13.032 5.170 -17.633 1.00 89.81 81 SER A CA 1
ATOM 636 C C . SER A 1 81 ? 14.384 5.788 -18.008 1.00 89.81 81 SER A C 1
ATOM 638 O O . SER A 1 81 ? 14.577 6.232 -19.140 1.00 89.81 81 SER A O 1
ATOM 640 N N . MET A 1 82 ? 15.371 5.732 -17.108 1.00 87.00 82 MET A N 1
ATOM 641 C CA . MET A 1 82 ? 16.731 6.199 -17.384 1.00 87.00 82 MET A CA 1
ATOM 642 C C . MET A 1 82 ? 17.385 5.425 -18.538 1.00 87.00 82 MET A C 1
ATOM 644 O O . MET A 1 82 ? 17.975 6.039 -19.429 1.00 87.00 82 MET A O 1
ATOM 648 N N . ILE A 1 83 ? 17.237 4.096 -18.571 1.00 83.56 83 ILE A N 1
ATOM 649 C CA . ILE A 1 83 ? 17.745 3.251 -19.666 1.00 83.56 83 ILE A CA 1
ATOM 650 C C . ILE A 1 83 ? 17.067 3.617 -20.993 1.00 83.56 83 ILE A C 1
ATOM 652 O O . ILE A 1 83 ? 17.744 3.768 -22.013 1.00 83.56 83 ILE A O 1
ATOM 656 N N . ILE A 1 84 ? 15.744 3.802 -20.995 1.00 81.00 84 ILE A N 1
ATOM 657 C CA . ILE A 1 84 ? 14.993 4.215 -22.191 1.00 81.00 84 ILE A CA 1
ATOM 658 C C . ILE A 1 84 ? 15.489 5.574 -22.691 1.00 81.00 84 ILE A C 1
ATOM 660 O O . ILE A 1 84 ? 15.771 5.718 -23.880 1.00 81.00 84 ILE A O 1
ATOM 664 N N . ASN A 1 85 ? 15.671 6.548 -21.798 1.00 80.00 85 ASN A N 1
ATOM 665 C CA . ASN A 1 85 ? 16.189 7.867 -22.156 1.00 80.00 85 ASN A CA 1
ATOM 666 C C . ASN A 1 85 ? 17.599 7.793 -22.759 1.00 80.00 85 ASN A C 1
ATOM 668 O O . ASN A 1 85 ? 17.883 8.474 -23.747 1.00 80.00 85 ASN A O 1
ATOM 672 N N . GLN A 1 86 ? 18.469 6.924 -22.235 1.00 79.56 86 GLN A N 1
ATOM 673 C CA . GLN A 1 86 ? 19.783 6.670 -22.834 1.00 79.56 86 GLN A CA 1
ATOM 674 C C . GLN A 1 86 ? 19.660 6.072 -24.244 1.00 79.56 86 GLN A C 1
ATOM 676 O O . GLN A 1 86 ? 20.282 6.585 -25.178 1.00 79.56 86 GLN A O 1
ATOM 681 N N . LYS A 1 87 ? 18.822 5.040 -24.431 1.00 75.81 87 LYS A N 1
ATOM 682 C CA . LYS A 1 87 ? 18.571 4.410 -25.743 1.00 75.81 87 LYS A CA 1
ATOM 683 C C . LYS A 1 87 ? 17.997 5.413 -26.755 1.00 75.81 87 LYS A C 1
ATOM 685 O O . LYS A 1 87 ? 18.460 5.472 -27.893 1.00 75.81 87 LYS A O 1
ATOM 690 N N . MET A 1 88 ? 17.059 6.262 -26.336 1.00 72.88 88 MET A N 1
ATOM 691 C CA . MET A 1 88 ? 16.503 7.334 -27.169 1.00 72.88 88 MET A CA 1
ATOM 692 C C . MET A 1 88 ? 17.560 8.366 -27.562 1.00 72.88 88 MET A C 1
ATOM 694 O O . MET A 1 88 ? 17.640 8.745 -28.730 1.00 72.88 88 MET A O 1
ATOM 698 N N . GLY A 1 89 ? 18.423 8.779 -26.630 1.00 75.88 89 GLY A N 1
ATOM 699 C CA . GLY A 1 89 ? 19.531 9.688 -26.930 1.00 75.88 89 GLY A CA 1
ATOM 700 C C . GLY A 1 89 ? 20.482 9.130 -27.994 1.00 75.88 89 GLY A C 1
ATOM 701 O O . GLY A 1 89 ? 20.946 9.864 -28.869 1.00 75.88 89 GLY A O 1
ATOM 702 N N . VAL A 1 90 ? 20.733 7.820 -27.963 1.00 76.19 90 VAL A N 1
ATOM 703 C CA . VAL A 1 90 ? 21.537 7.117 -28.971 1.00 76.19 90 VAL A CA 1
ATOM 704 C C . VAL A 1 90 ? 20.838 7.119 -30.329 1.00 76.19 90 VAL A C 1
ATOM 706 O O . VAL A 1 90 ? 21.452 7.509 -31.322 1.00 76.19 90 VAL A O 1
ATOM 709 N N . LEU A 1 91 ? 19.558 6.745 -30.379 1.00 69.94 91 LEU A N 1
ATOM 710 C CA . LEU A 1 91 ? 18.770 6.744 -31.615 1.00 69.94 91 LEU A CA 1
ATOM 711 C C . LEU A 1 91 ? 18.722 8.134 -32.259 1.00 69.94 91 LEU A C 1
ATOM 713 O O . LEU A 1 91 ? 18.944 8.266 -33.461 1.00 69.94 91 LEU A O 1
ATOM 717 N N . VAL A 1 92 ? 18.519 9.188 -31.464 1.00 73.25 92 VAL A N 1
ATOM 718 C CA . VAL A 1 92 ? 18.534 10.574 -31.955 1.00 73.25 92 VAL A CA 1
ATOM 719 C C . VAL A 1 92 ? 19.894 10.933 -32.558 1.00 73.25 92 VAL A C 1
ATOM 721 O O . VAL A 1 92 ? 19.942 11.537 -33.632 1.00 73.25 92 VAL A O 1
ATOM 724 N N . LYS A 1 93 ? 21.007 10.544 -31.917 1.00 74.31 93 LYS A N 1
ATOM 725 C CA . LYS A 1 93 ? 22.354 10.737 -32.483 1.00 74.31 93 LYS A CA 1
ATOM 726 C C . LYS A 1 93 ? 22.514 9.990 -33.808 1.00 74.31 93 LYS A C 1
ATOM 728 O O . LYS A 1 93 ? 22.997 10.586 -34.765 1.00 74.31 93 LYS A O 1
ATOM 733 N N . MET A 1 94 ? 22.057 8.738 -33.891 1.00 68.56 94 MET A N 1
ATOM 734 C CA . MET A 1 94 ? 22.102 7.948 -35.129 1.00 68.56 94 MET A CA 1
ATOM 735 C C . MET A 1 94 ? 21.328 8.619 -36.262 1.00 68.56 94 MET A C 1
ATOM 737 O O . MET A 1 94 ? 21.883 8.795 -37.343 1.00 68.56 94 MET A O 1
ATOM 741 N N . ILE A 1 95 ? 20.089 9.050 -36.006 1.00 64.69 95 ILE A N 1
ATOM 742 C CA . ILE A 1 95 ? 19.246 9.732 -36.999 1.00 64.69 95 ILE A CA 1
ATOM 743 C C . ILE A 1 95 ? 19.913 11.028 -37.477 1.00 64.69 95 ILE A C 1
ATOM 745 O O . ILE A 1 95 ? 19.962 11.284 -38.680 1.00 64.69 95 ILE A O 1
ATOM 749 N N . ARG A 1 96 ? 20.462 11.840 -36.562 1.00 68.38 96 ARG A N 1
ATOM 750 C CA . ARG A 1 96 ? 21.173 13.080 -36.922 1.00 68.38 96 ARG A CA 1
ATOM 751 C C . ARG A 1 96 ? 22.405 12.804 -37.780 1.00 68.38 96 ARG A C 1
ATOM 753 O O . ARG A 1 96 ? 22.597 13.483 -38.783 1.00 68.38 96 ARG A O 1
ATOM 760 N N . SER A 1 97 ? 23.208 11.800 -37.422 1.00 68.25 97 SER A N 1
ATOM 761 C CA . SER A 1 97 ? 24.362 11.397 -38.228 1.00 68.25 97 SER A CA 1
ATOM 762 C C . SER A 1 97 ? 23.934 10.897 -39.609 1.00 68.25 97 SER A C 1
ATOM 764 O O . SER A 1 97 ? 24.516 11.331 -40.593 1.00 68.25 97 SER A O 1
ATOM 766 N N . MET A 1 98 ? 22.888 10.067 -39.710 1.00 61.59 98 MET A N 1
ATOM 767 C CA . MET A 1 98 ? 22.379 9.573 -40.999 1.00 61.59 98 MET A CA 1
ATOM 768 C C . MET A 1 98 ? 21.970 10.720 -41.930 1.00 61.59 98 MET A C 1
ATOM 770 O O . MET A 1 98 ? 22.375 10.735 -43.090 1.00 61.59 98 MET A O 1
ATOM 774 N N . ARG A 1 99 ? 21.235 11.710 -41.405 1.00 61.09 99 ARG A N 1
ATOM 775 C CA . ARG A 1 99 ? 20.841 12.909 -42.162 1.00 61.09 99 ARG A CA 1
ATOM 776 C C . ARG A 1 99 ? 22.044 13.746 -42.602 1.00 61.09 99 ARG A C 1
ATOM 778 O O . ARG A 1 99 ? 22.076 14.205 -43.734 1.00 61.09 99 ARG A O 1
ATOM 785 N N . GLY A 1 100 ? 23.055 13.904 -41.742 1.00 65.12 100 GLY A N 1
ATOM 786 C CA . GLY A 1 100 ? 24.290 14.625 -42.080 1.00 65.12 100 GLY A CA 1
ATOM 787 C C . GLY A 1 100 ? 25.106 13.983 -43.211 1.00 65.12 100 GLY A C 1
ATOM 788 O O . GLY A 1 100 ? 25.870 14.675 -43.874 1.00 65.12 100 GLY A O 1
ATOM 789 N N . TYR A 1 101 ? 24.922 12.684 -43.460 1.00 62.41 101 TYR A N 1
ATOM 790 C CA . TYR A 1 101 ? 25.533 11.961 -44.581 1.00 62.41 101 TYR A CA 1
ATOM 791 C C . TYR A 1 101 ? 24.641 11.885 -45.832 1.00 62.41 101 TYR A C 1
ATOM 793 O O . TYR A 1 101 ? 24.997 11.172 -46.767 1.00 62.41 101 TYR A O 1
ATOM 801 N N . GLY A 1 102 ? 23.502 12.589 -45.863 1.00 55.06 102 GLY A N 1
ATOM 802 C CA . GLY A 1 102 ? 22.579 12.578 -47.004 1.00 55.06 102 GLY A CA 1
ATOM 803 C C . GLY A 1 102 ? 21.821 11.258 -47.184 1.00 55.06 102 GLY A C 1
ATOM 804 O O . GLY A 1 102 ? 21.318 10.987 -48.270 1.00 55.06 102 GLY A O 1
ATOM 805 N N . ILE A 1 103 ? 21.745 10.418 -46.142 1.00 58.97 103 ILE A N 1
ATOM 806 C CA . ILE A 1 103 ? 20.997 9.154 -46.180 1.00 58.97 103 ILE A CA 1
ATOM 807 C C . ILE A 1 103 ? 19.514 9.463 -45.931 1.00 58.97 103 ILE A C 1
ATOM 809 O O . ILE A 1 103 ? 18.997 9.284 -44.823 1.00 58.97 103 ILE A O 1
ATOM 813 N N . ASP A 1 104 ? 18.831 9.937 -46.971 1.00 51.78 104 ASP A N 1
ATOM 814 C CA . ASP A 1 104 ? 17.384 10.154 -46.984 1.00 51.78 104 ASP A CA 1
ATOM 815 C C . ASP A 1 104 ? 16.661 8.839 -47.295 1.00 51.78 104 ASP A C 1
ATOM 817 O O . ASP A 1 104 ? 16.249 8.552 -48.411 1.00 51.78 104 ASP A O 1
ATOM 821 N N . GLY A 1 105 ? 16.541 7.999 -46.266 1.00 52.28 105 GLY A N 1
ATOM 822 C CA . GLY A 1 105 ? 15.484 6.994 -46.164 1.00 52.28 105 GLY A CA 1
ATOM 823 C C . GLY A 1 105 ? 15.290 6.048 -47.356 1.00 52.28 105 GLY A C 1
ATOM 824 O O . GLY A 1 105 ? 14.322 6.179 -48.094 1.00 52.28 105 GLY A O 1
ATOM 825 N N . LYS A 1 106 ? 16.111 4.995 -47.429 1.00 48.38 106 LYS A N 1
ATOM 826 C CA . LYS A 1 106 ? 15.684 3.586 -47.576 1.00 48.38 106 LYS A CA 1
ATOM 827 C C . LYS A 1 106 ? 16.926 2.694 -47.545 1.00 48.38 106 LYS A C 1
ATOM 829 O O . LYS A 1 106 ? 17.715 2.679 -48.481 1.00 48.38 106 LYS A O 1
ATOM 834 N N . LEU A 1 107 ? 17.090 1.924 -46.468 1.00 48.59 107 LEU A N 1
ATOM 835 C CA . LEU A 1 107 ? 18.016 0.791 -46.456 1.00 48.59 107 LEU A CA 1
ATOM 836 C C . LEU A 1 107 ? 17.413 -0.311 -47.327 1.00 48.59 107 LEU A C 1
ATOM 838 O O . LEU A 1 107 ? 16.618 -1.119 -46.852 1.00 48.59 107 LEU A O 1
ATOM 842 N N . VAL A 1 108 ? 17.733 -0.302 -48.617 1.00 45.72 108 VAL A N 1
ATOM 843 C CA . VAL A 1 108 ? 17.339 -1.384 -49.518 1.00 45.72 108 VAL A CA 1
ATOM 844 C C . VAL A 1 108 ? 18.360 -2.506 -49.360 1.00 45.72 108 VAL A C 1
ATOM 846 O O . VAL A 1 108 ? 19.463 -2.442 -49.894 1.00 45.72 108 VAL A O 1
ATOM 849 N N . PHE A 1 109 ? 18.000 -3.532 -48.592 1.00 46.81 109 PHE A N 1
ATOM 850 C CA . PHE A 1 109 ? 18.658 -4.831 -48.690 1.00 46.81 109 PHE A CA 1
ATOM 851 C C . PHE A 1 109 ? 18.062 -5.540 -49.907 1.00 46.81 109 PHE A C 1
ATOM 853 O O . PHE A 1 109 ? 16.904 -5.957 -49.880 1.00 46.81 109 PHE A O 1
ATOM 860 N N . GLY A 1 110 ? 18.820 -5.610 -50.997 1.00 47.12 110 GLY A N 1
ATOM 861 C CA . GLY A 1 110 ? 18.434 -6.383 -52.173 1.00 47.12 110 GLY A CA 1
ATOM 862 C C . GLY A 1 110 ? 18.846 -7.842 -51.999 1.00 47.12 110 GLY A C 1
ATOM 863 O O . GLY A 1 110 ? 19.895 -8.125 -51.423 1.00 47.12 110 GLY A O 1
ATOM 864 N N . ARG A 1 111 ? 18.036 -8.780 -52.501 1.00 42.03 111 ARG A N 1
ATOM 865 C CA . ARG A 1 111 ? 18.505 -10.150 -52.745 1.00 42.03 111 ARG A CA 1
ATOM 866 C C . ARG A 1 111 ? 19.023 -10.228 -54.175 1.00 42.03 111 ARG A C 1
ATOM 868 O O . ARG A 1 111 ? 18.244 -10.020 -55.101 1.00 42.03 111 ARG A O 1
ATOM 875 N N . MET A 1 112 ? 20.302 -10.538 -54.341 1.00 43.66 112 MET A N 1
ATOM 876 C CA . MET A 1 112 ? 20.870 -10.959 -55.622 1.00 43.66 112 MET A CA 1
ATOM 877 C C . MET A 1 112 ? 21.206 -12.442 -55.475 1.00 43.66 112 MET A C 1
ATOM 879 O O . MET A 1 112 ? 21.892 -12.816 -54.532 1.00 43.66 112 MET A O 1
ATOM 883 N N . GLU A 1 113 ? 20.630 -13.288 -56.331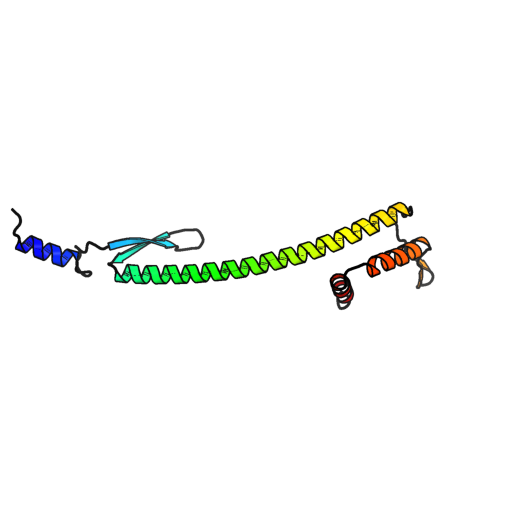 1.00 46.75 113 GLU A N 1
ATOM 884 C CA . GLU A 1 113 ? 20.925 -14.735 -56.384 1.00 46.75 113 GLU A CA 1
ATOM 885 C C . GLU A 1 113 ? 20.764 -15.497 -55.050 1.00 46.75 113 GLU A C 1
ATOM 887 O O . GLU A 1 113 ? 21.425 -16.496 -54.793 1.00 46.75 113 GLU A O 1
ATOM 892 N N . GLY A 1 114 ? 19.851 -15.048 -54.184 1.00 53.28 114 GLY A N 1
ATOM 893 C CA . GLY A 1 114 ? 19.604 -15.682 -52.883 1.00 53.28 114 GLY A CA 1
ATOM 894 C C . GLY A 1 114 ? 20.509 -15.190 -51.749 1.00 53.28 114 GLY A C 1
ATOM 895 O O . GLY A 1 114 ? 20.212 -15.480 -50.590 1.00 53.28 114 GLY A O 1
ATOM 896 N N . GLU A 1 115 ? 21.517 -14.366 -52.041 1.00 48.41 115 GLU A N 1
ATOM 897 C CA . GLU A 1 115 ? 22.349 -13.704 -51.038 1.00 48.41 115 GLU A CA 1
ATOM 898 C C . GLU A 1 115 ? 21.835 -12.297 -50.711 1.00 48.41 115 GLU A C 1
ATOM 900 O O . GLU A 1 115 ? 21.309 -11.562 -51.553 1.00 48.41 115 GLU A O 1
ATOM 905 N N . LEU A 1 116 ? 21.946 -11.925 -49.435 1.00 54.09 116 LEU A N 1
ATOM 906 C CA . LEU A 1 116 ? 21.502 -10.636 -48.916 1.00 54.09 116 LEU A CA 1
ATOM 907 C C . LEU A 1 116 ? 22.604 -9.603 -49.195 1.00 54.09 116 LEU A C 1
ATOM 909 O O . LEU A 1 116 ? 23.550 -9.469 -48.420 1.00 54.09 116 LEU A O 1
ATOM 913 N N . VAL A 1 117 ? 22.502 -8.896 -50.321 1.00 55.28 117 VAL A N 1
ATOM 914 C CA . VAL A 1 117 ? 23.519 -7.934 -50.760 1.00 55.28 117 VAL A CA 1
ATOM 915 C C . VAL A 1 117 ? 23.173 -6.548 -50.222 1.00 55.28 117 VAL A C 1
ATOM 917 O O . VAL A 1 117 ? 22.091 -5.998 -50.443 1.00 55.28 117 VAL A O 1
ATOM 920 N N . CYS A 1 118 ? 24.111 -5.979 -49.469 1.00 59.56 118 CYS A N 1
ATOM 921 C CA . CYS A 1 118 ? 23.999 -4.649 -48.892 1.00 59.56 118 CYS A CA 1
ATOM 922 C C . CYS A 1 118 ? 24.693 -3.651 -49.828 1.00 59.56 118 CYS A C 1
ATOM 924 O O . CYS A 1 118 ? 25.907 -3.733 -49.996 1.00 59.56 118 CYS A O 1
ATOM 926 N N . GLY A 1 119 ? 23.942 -2.730 -50.444 1.00 65.88 119 GLY A N 1
ATOM 927 C CA . GLY A 1 119 ? 24.534 -1.658 -51.257 1.00 65.88 119 GLY A CA 1
ATOM 928 C C . GLY A 1 119 ? 25.447 -0.741 -50.431 1.00 65.88 119 GLY A C 1
ATOM 929 O O . GLY A 1 119 ? 25.420 -0.779 -49.199 1.00 65.88 119 GLY A O 1
ATOM 930 N N . ASP A 1 120 ? 26.238 0.112 -51.086 1.00 66.38 120 ASP A N 1
ATOM 931 C CA . ASP A 1 120 ? 27.240 0.963 -50.419 1.00 66.38 120 ASP A CA 1
ATOM 932 C C . ASP A 1 120 ? 26.664 1.826 -49.284 1.00 66.38 120 ASP A C 1
ATOM 934 O O . ASP A 1 120 ? 27.287 1.959 -48.226 1.00 66.38 120 ASP A O 1
ATOM 938 N N . ASP A 1 121 ? 25.441 2.338 -49.442 1.00 58.59 121 ASP A N 1
ATOM 939 C CA . ASP A 1 121 ? 24.731 3.077 -48.391 1.00 58.59 121 ASP A CA 1
ATOM 940 C C . ASP A 1 121 ? 24.344 2.192 -47.202 1.00 58.59 121 ASP A C 1
ATOM 942 O O . ASP A 1 121 ? 24.403 2.618 -46.045 1.00 58.59 121 ASP A O 1
ATOM 946 N N . GLY A 1 122 ? 24.016 0.928 -47.461 1.00 63.03 122 GLY A N 1
ATOM 947 C CA . GLY A 1 122 ? 23.769 -0.066 -46.428 1.00 63.03 122 GLY A CA 1
ATOM 948 C C . GLY A 1 122 ? 25.047 -0.455 -45.681 1.00 63.03 122 GLY A C 1
ATOM 949 O O . GLY A 1 122 ? 25.047 -0.487 -44.449 1.00 63.03 122 GLY A O 1
ATOM 950 N N . ILE A 1 123 ? 26.172 -0.631 -46.384 1.00 67.56 123 ILE A N 1
ATOM 951 C CA . ILE A 1 123 ? 27.488 -0.855 -45.765 1.00 67.56 123 ILE A CA 1
ATOM 952 C C . ILE A 1 123 ? 27.888 0.357 -44.915 1.00 67.56 123 ILE A C 1
ATOM 954 O O . ILE A 1 123 ? 28.366 0.207 -43.784 1.00 67.56 123 ILE A O 1
ATOM 958 N N . ARG A 1 124 ? 27.679 1.572 -45.433 1.00 63.94 124 ARG A N 1
ATOM 959 C CA . ARG A 1 124 ? 27.966 2.826 -44.728 1.00 63.94 124 ARG A CA 1
ATOM 960 C C . ARG A 1 124 ? 27.096 2.957 -43.474 1.00 63.94 124 ARG A C 1
ATOM 962 O O . ARG A 1 124 ? 27.626 3.275 -42.408 1.00 63.94 124 ARG A O 1
ATOM 969 N N . CYS A 1 125 ? 25.813 2.608 -43.556 1.00 62.62 125 CYS A N 1
ATOM 970 C CA . CYS A 1 125 ? 24.910 2.567 -42.411 1.00 62.62 125 CYS A CA 1
ATOM 971 C C . CYS A 1 125 ? 25.334 1.523 -41.365 1.00 62.62 125 CYS A C 1
ATOM 973 O O . CYS A 1 125 ? 25.470 1.868 -40.193 1.00 62.62 125 CYS A O 1
ATOM 975 N N . LEU A 1 126 ? 25.646 0.284 -41.766 1.00 66.88 126 LEU A N 1
ATOM 976 C CA . LEU A 1 126 ? 26.097 -0.787 -40.865 1.00 66.88 126 LEU A CA 1
ATOM 977 C C . LEU A 1 126 ? 27.400 -0.427 -40.137 1.00 66.88 126 LEU A C 1
ATOM 979 O O . LEU A 1 126 ? 27.517 -0.631 -38.925 1.00 66.88 126 LEU A O 1
ATOM 983 N N . ARG A 1 127 ? 28.375 0.172 -40.836 1.00 68.50 127 ARG A N 1
ATOM 984 C CA . ARG A 1 127 ? 29.605 0.685 -40.201 1.00 68.50 127 ARG A CA 1
ATOM 985 C C . ARG A 1 127 ? 29.297 1.784 -39.187 1.00 68.50 127 ARG A C 1
ATOM 987 O O . ARG A 1 127 ? 29.950 1.853 -38.146 1.00 68.50 127 ARG A O 1
ATOM 994 N N . MET A 1 128 ? 28.312 2.631 -39.472 1.00 67.00 128 MET A N 1
ATOM 995 C CA . MET A 1 128 ? 27.912 3.707 -38.572 1.00 67.00 128 MET A CA 1
ATOM 996 C C . MET A 1 128 ? 27.171 3.172 -37.342 1.00 67.00 128 MET A C 1
ATOM 998 O O . MET A 1 128 ? 27.526 3.542 -36.224 1.00 67.00 128 MET A O 1
ATOM 1002 N N . MET A 1 129 ? 26.233 2.235 -37.522 1.00 66.56 129 MET A N 1
ATOM 1003 C CA . MET A 1 129 ? 25.582 1.514 -36.423 1.00 66.56 129 MET A CA 1
ATOM 1004 C C . MET A 1 129 ? 26.620 0.848 -35.520 1.00 66.56 129 MET A C 1
ATOM 1006 O O . MET A 1 129 ? 26.569 1.013 -34.305 1.00 66.56 129 MET A O 1
ATOM 1010 N N . ARG A 1 130 ? 27.634 0.194 -36.103 1.00 68.38 130 ARG A N 1
ATOM 1011 C CA . ARG A 1 130 ? 28.745 -0.402 -35.350 1.00 68.38 130 ARG A CA 1
ATOM 1012 C C . ARG A 1 130 ? 29.497 0.630 -34.503 1.00 68.38 130 ARG A C 1
ATOM 1014 O O . ARG A 1 130 ? 29.757 0.362 -33.337 1.00 68.38 130 ARG A O 1
ATOM 1021 N N . ARG A 1 131 ? 29.817 1.815 -35.041 1.00 68.38 131 ARG A N 1
ATOM 1022 C CA . ARG A 1 131 ? 30.493 2.884 -34.271 1.00 68.38 131 ARG A CA 1
ATOM 1023 C C . ARG A 1 131 ? 29.644 3.394 -33.112 1.00 68.38 131 ARG A C 1
ATOM 1025 O O . ARG A 1 131 ? 30.178 3.665 -32.043 1.00 68.38 131 ARG A O 1
ATOM 1032 N N . VAL A 1 132 ? 28.335 3.522 -33.313 1.00 64.94 132 VAL A N 1
ATOM 1033 C CA . VAL A 1 132 ? 27.431 3.958 -32.246 1.00 64.94 132 VAL A CA 1
ATOM 1034 C C . VAL A 1 132 ? 27.297 2.889 -31.162 1.00 64.94 132 VAL A C 1
ATOM 1036 O O . VAL A 1 132 ? 27.403 3.220 -29.985 1.00 64.94 132 VAL A O 1
ATOM 1039 N N . LEU A 1 133 ? 27.150 1.618 -31.547 1.00 64.00 133 LEU A N 1
ATOM 1040 C CA . LEU A 1 133 ? 27.059 0.488 -30.618 1.00 64.00 133 LEU A CA 1
ATOM 1041 C C . LEU A 1 133 ? 28.310 0.348 -29.735 1.00 64.00 133 LEU A C 1
ATOM 1043 O O . LEU A 1 133 ? 28.189 0.021 -28.559 1.00 64.00 133 LEU A O 1
ATOM 1047 N N . VAL A 1 134 ? 29.507 0.635 -30.261 1.00 68.19 134 VAL A N 1
ATOM 1048 C CA . VAL A 1 134 ? 30.764 0.589 -29.486 1.00 68.19 134 VAL A CA 1
ATOM 1049 C C . VAL A 1 134 ? 30.781 1.624 -28.353 1.00 68.19 134 VAL A C 1
ATOM 1051 O O . VAL A 1 134 ? 31.296 1.326 -27.276 1.00 68.19 134 VAL A O 1
ATOM 1054 N N . ASN A 1 135 ? 30.155 2.786 -28.557 1.00 64.62 135 ASN A N 1
ATOM 1055 C CA . ASN A 1 135 ? 30.090 3.877 -27.577 1.00 64.62 135 ASN A CA 1
ATOM 1056 C C . ASN A 1 135 ? 28.941 3.739 -26.561 1.00 64.62 135 ASN A C 1
ATOM 1058 O O . ASN A 1 135 ? 28.721 4.646 -25.757 1.00 64.62 135 ASN A O 1
ATOM 1062 N N . LEU A 1 136 ? 28.180 2.642 -26.607 1.00 62.28 136 LEU A N 1
ATOM 1063 C CA . LEU A 1 136 ? 27.149 2.351 -25.613 1.00 62.28 136 LEU A CA 1
ATOM 1064 C C . LEU A 1 136 ? 27.761 1.925 -24.277 1.00 62.28 136 LEU A C 1
ATOM 1066 O O . LEU A 1 136 ? 28.850 1.351 -24.233 1.00 62.28 136 LEU A O 1
ATOM 1070 N N . SER A 1 137 ? 27.021 2.151 -23.192 1.00 62.34 137 SER A N 1
ATOM 1071 C CA . SER A 1 137 ? 27.342 1.565 -21.892 1.00 62.34 137 SER A CA 1
ATOM 1072 C C . SER A 1 137 ? 27.218 0.037 -21.937 1.00 62.34 137 SER A C 1
ATOM 1074 O O . SER A 1 137 ? 26.380 -0.519 -22.653 1.00 62.34 137 SER A O 1
ATOM 1076 N N . GLU A 1 138 ? 28.038 -0.653 -21.142 1.00 68.75 138 GLU A N 1
ATOM 1077 C CA . GLU A 1 138 ? 28.057 -2.123 -21.077 1.00 68.75 138 GLU A CA 1
ATOM 1078 C C . GLU A 1 138 ? 26.708 -2.720 -20.646 1.00 68.75 138 GLU A C 1
ATOM 1080 O O . GLU A 1 138 ? 26.310 -3.775 -21.137 1.00 68.75 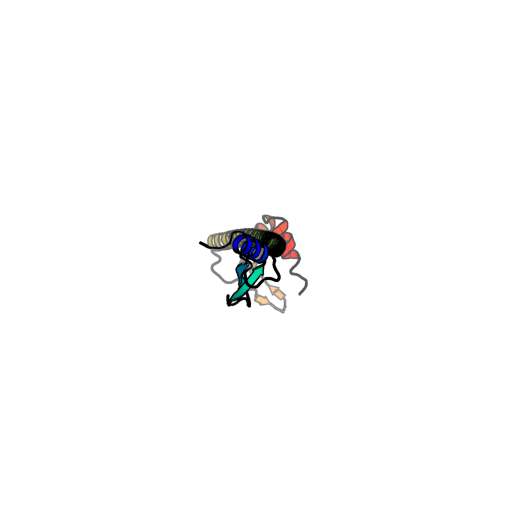138 GLU A O 1
ATOM 1085 N N . SER A 1 139 ? 25.942 -2.009 -19.811 1.00 61.50 139 SER A N 1
ATOM 1086 C CA . SER A 1 139 ? 24.584 -2.412 -19.424 1.00 61.50 139 SER A CA 1
ATOM 1087 C C . SER A 1 139 ? 23.623 -2.476 -20.616 1.00 61.50 139 SER A C 1
ATOM 1089 O O . SER A 1 139 ? 22.851 -3.424 -20.736 1.00 61.50 139 SER A O 1
ATOM 1091 N N . VAL A 1 140 ? 23.701 -1.510 -21.536 1.00 59.38 140 VAL A N 1
ATOM 1092 C CA . VAL A 1 140 ? 22.856 -1.470 -22.740 1.00 59.38 140 VAL A CA 1
ATOM 1093 C C . VAL A 1 140 ? 23.304 -2.519 -23.758 1.00 59.38 140 VAL A C 1
ATOM 1095 O O . VAL A 1 140 ? 22.462 -3.148 -24.397 1.00 59.38 140 VAL A O 1
ATOM 1098 N N . LYS A 1 141 ? 24.617 -2.748 -23.896 1.00 65.25 141 LYS A N 1
ATOM 1099 C CA . LYS A 1 141 ? 25.156 -3.797 -24.777 1.00 65.25 141 LYS A CA 1
ATOM 1100 C C . LYS A 1 141 ? 24.711 -5.193 -24.339 1.00 65.25 141 LYS A C 1
ATOM 1102 O O . LYS A 1 141 ? 24.344 -5.999 -25.193 1.00 65.25 141 LYS A O 1
ATOM 1107 N N . LYS A 1 142 ? 24.700 -5.457 -23.028 1.00 66.69 142 LYS A N 1
ATOM 1108 C CA . LYS A 1 142 ? 24.289 -6.744 -22.454 1.00 66.69 142 LYS A CA 1
ATOM 1109 C C . LYS A 1 142 ? 22.825 -7.085 -22.769 1.00 66.69 142 LYS A C 1
ATOM 1111 O O . LYS A 1 142 ? 22.563 -8.167 -23.280 1.00 66.69 142 LYS A O 1
ATOM 1116 N N . GLU A 1 143 ? 21.896 -6.143 -22.592 1.00 59.66 143 GLU A N 1
ATOM 1117 C CA . GLU A 1 143 ? 20.473 -6.359 -22.927 1.00 59.66 143 GLU A CA 1
ATOM 1118 C C . GLU A 1 143 ? 20.221 -6.579 -24.433 1.00 59.66 143 GLU A C 1
ATOM 1120 O O . GLU A 1 143 ? 19.349 -7.358 -24.816 1.00 59.66 143 GLU A O 1
ATOM 1125 N N . ILE A 1 144 ? 20.977 -5.907 -25.313 1.00 60.66 144 ILE A N 1
ATOM 1126 C CA . ILE A 1 144 ? 20.856 -6.106 -26.770 1.00 60.66 144 ILE A CA 1
ATOM 1127 C C . ILE A 1 144 ? 21.328 -7.516 -27.165 1.00 60.66 144 ILE A C 1
ATOM 1129 O O . ILE A 1 144 ? 20.730 -8.140 -28.042 1.00 60.66 144 ILE A O 1
ATOM 1133 N N . GLY A 1 145 ? 22.378 -8.032 -26.517 1.00 57.00 145 GLY A N 1
ATOM 1134 C CA . GLY A 1 145 ? 22.899 -9.382 -26.753 1.00 57.00 145 GLY A CA 1
ATOM 1135 C C . GLY A 1 145 ? 21.965 -10.504 -26.286 1.00 57.00 145 GLY A C 1
ATOM 1136 O O . GLY A 1 145 ? 21.939 -11.566 -26.905 1.00 57.00 145 GLY A O 1
ATOM 1137 N N . GLU A 1 146 ? 21.163 -10.259 -25.248 1.00 47.84 146 GLU A N 1
ATOM 1138 C CA . GLU A 1 146 ? 20.210 -11.230 -24.687 1.00 47.84 146 GLU A CA 1
ATOM 1139 C C . GLU A 1 146 ? 18.928 -11.387 -25.529 1.00 47.84 146 GLU A C 1
ATOM 1141 O O . GLU A 1 146 ? 18.205 -12.366 -25.377 1.00 47.84 146 GLU A O 1
ATOM 1146 N N . SER A 1 147 ? 18.670 -10.506 -26.504 1.00 45.88 147 SER A N 1
ATOM 1147 C CA . SER A 1 147 ? 17.487 -10.577 -27.385 1.00 45.88 147 SER A CA 1
ATOM 1148 C C . SER A 1 147 ? 17.559 -11.679 -28.469 1.00 45.88 147 SER A C 1
ATOM 1150 O O . SER A 1 147 ? 16.847 -11.605 -29.466 1.00 45.88 147 SER A O 1
ATOM 1152 N N . ARG A 1 148 ? 18.435 -12.689 -28.322 1.00 40.91 148 ARG A N 1
ATOM 1153 C CA . ARG A 1 148 ? 18.682 -13.765 -29.310 1.00 40.91 148 ARG A CA 1
ATOM 1154 C C . ARG A 1 148 ? 18.092 -15.140 -28.956 1.00 40.91 148 ARG A C 1
ATOM 1156 O O . ARG A 1 148 ? 18.456 -16.126 -29.589 1.00 40.91 148 ARG A O 1
ATOM 1163 N N . SER A 1 149 ? 17.167 -15.222 -28.003 1.00 32.69 149 SER A N 1
ATOM 1164 C CA . SER A 1 149 ? 16.436 -16.463 -27.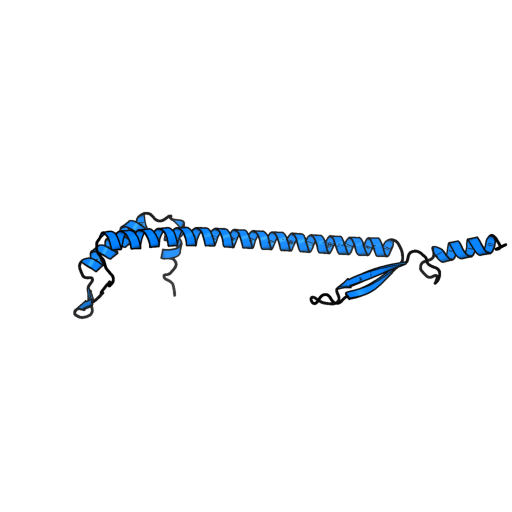695 1.00 32.69 149 SER A CA 1
ATOM 1165 C C . SER A 1 149 ? 14.917 -16.262 -27.657 1.00 32.69 149 SER A C 1
ATOM 1167 O O . SER A 1 149 ? 14.288 -16.481 -26.621 1.00 32.69 149 SER A O 1
ATOM 1169 N N . LEU A 1 150 ? 14.347 -15.836 -28.786 1.00 31.83 150 LEU A N 1
ATOM 1170 C CA . LEU A 1 150 ? 12.951 -16.068 -29.171 1.00 31.83 150 LEU A CA 1
ATOM 1171 C C . LEU A 1 150 ? 12.926 -16.485 -30.643 1.00 31.83 150 LEU A C 1
ATOM 1173 O O . LEU A 1 150 ? 13.617 -15.808 -31.439 1.00 31.83 150 LEU A O 1
#

Foldseek 3Di:
DDDPVVVVVLVVLCCDQPHPNPVQKDWDWDQPDPVRDTDIDIQRDDVSVVVVVVVVVVVVVVVVVVVVVVVVVVVVVVVVVVLVVLVVVLVVVLVVVCVVVVVDDDQDQDDDPNDRDGPPSRVVSVVSVVVSLVPDDPVNVVVVVVPPDD

Secondary structure (DSSP, 8-state):
---HHHHHHHHHHHH-TTSTT---EEEEEEE-STT--EEEEEEEHHHHHHHHHHHHHHHHHHHHHHHHHHHHHHHHHHHHHHHHHHHHHHHHHHHHHHHHTT--S---EEEETTEEEE-HHHHHHHHHHHHHHHTS-HHHHHHHHHTT--

pLDDT: mean 77.34, std 17.22, range [31.83, 97.5]

Sequence (150 aa):
MNDPLDLLTNLEKAYEPSSPLYKFTHTFHNLADPSGTTYPIDLKGYDDLIMRNKHQKAVIDKLNSALLAMSQRIDGVIAKSMIINQKMGVLVKMIRSMRGYGIDGKLVFGRMEGELVCGDD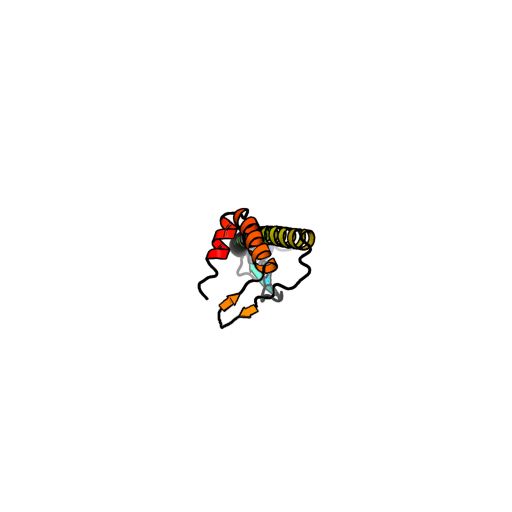GIRCLRMMRRVLVNLSESVKKEIGESRSL

Organism: Trachipleistophora hominis (NCBI:txid72359)

Radius of gyration: 36.93 Å; chains: 1; bounding box: 64×32×105 Å